Protein AF-A0A357F2I2-F1 (afdb_monomer_lite)

Secondary structure (DSSP, 8-state):
--SS--HHHHHHHHHS-TTTSSS------HHHHHHHHHHHHH-TTPPP-

Foldseek 3Di:
DPPPDPVVLVVVQVPDDQCPHPDHDDDPPVPVVVVVVVVQVPPPPHDDD

Sequence (49 aa):
AAAGFDDAFIYDEICADFGQRRVPVESLLRDEAQAVFQLWMAKPDKIKY

Structure (mmCIF, N/CA/C/O backbone):
data_AF-A0A357F2I2-F1
#
_entry.id   AF-A0A357F2I2-F1
#
loop_
_atom_site.group_PDB
_atom_site.id
_atom_site.type_symbol
_atom_site.label_atom_id
_atom_site.label_alt_id
_atom_site.label_comp_id
_atom_site.label_asym_id
_atom_site.label_entity_id
_atom_site.label_seq_id
_atom_site.pdbx_PDB_ins_code
_atom_site.Cartn_x
_atom_site.Cartn_y
_atom_site.Cartn_z
_atom_site.occupancy
_atom_site.B_iso_or_equiv
_atom_site.auth_seq_id
_atom_site.auth_comp_id
_atom_site.auth_asym_id
_atom_site.auth_atom_id
_atom_site.pdbx_PDB_model_num
ATOM 1 N N . ALA A 1 1 ? -7.593 -7.949 23.268 1.00 55.62 1 ALA A N 1
ATOM 2 C CA . ALA A 1 1 ? -7.539 -6.508 23.576 1.00 55.62 1 ALA A CA 1
ATOM 3 C C . ALA A 1 1 ? -7.216 -6.319 25.059 1.00 55.62 1 ALA A C 1
ATOM 5 O O . ALA A 1 1 ? -8.088 -6.518 25.890 1.00 55.62 1 ALA A O 1
ATOM 6 N N . ALA A 1 2 ? -5.954 -6.047 25.406 1.00 64.50 2 ALA A N 1
ATOM 7 C CA . ALA A 1 2 ? -5.519 -5.869 26.805 1.00 64.50 2 ALA A CA 1
ATOM 8 C C . ALA A 1 2 ? -4.586 -4.657 27.013 1.00 64.50 2 ALA A C 1
ATOM 10 O O . ALA A 1 2 ? -4.211 -4.362 28.139 1.00 64.50 2 ALA A O 1
ATOM 11 N N . ALA A 1 3 ? -4.243 -3.933 25.943 1.00 75.00 3 ALA A N 1
ATOM 12 C CA . ALA A 1 3 ? -3.363 -2.762 25.980 1.00 75.00 3 ALA A CA 1
ATOM 13 C C . ALA A 1 3 ? -4.044 -1.474 25.465 1.00 75.00 3 ALA A C 1
ATOM 15 O O . ALA A 1 3 ? -3.375 -0.471 25.254 1.00 75.00 3 ALA A O 1
ATOM 16 N N . GLY A 1 4 ? -5.368 -1.496 25.250 1.00 80.69 4 GLY A N 1
ATOM 17 C CA . GLY A 1 4 ? -6.133 -0.337 24.762 1.00 80.69 4 GLY A CA 1
ATOM 18 C C . GLY A 1 4 ? -5.992 -0.041 23.264 1.00 80.69 4 GLY A C 1
ATOM 19 O O . GLY A 1 4 ? -6.599 0.912 22.788 1.00 80.69 4 GLY A O 1
ATOM 20 N N . PHE A 1 5 ? -5.233 -0.850 22.522 1.00 83.69 5 PHE A N 1
ATOM 21 C CA . PHE A 1 5 ? -5.175 -0.776 21.064 1.00 83.69 5 PHE A CA 1
ATOM 22 C C . PHE A 1 5 ? -6.378 -1.471 20.434 1.00 83.69 5 PHE A C 1
ATOM 24 O O . PHE A 1 5 ? -6.795 -2.548 20.874 1.00 83.69 5 PHE A O 1
ATOM 31 N N . ASP A 1 6 ? -6.915 -0.832 19.401 1.00 88.62 6 ASP A N 1
ATOM 32 C CA . ASP A 1 6 ? -8.036 -1.335 18.618 1.00 88.62 6 ASP A CA 1
ATOM 33 C C . ASP A 1 6 ? -7.522 -1.967 17.320 1.00 88.62 6 ASP A C 1
ATOM 35 O O . ASP A 1 6 ? -7.777 -1.508 16.209 1.00 88.62 6 ASP A O 1
ATOM 39 N N . ASP A 1 7 ? -6.697 -3.003 17.474 1.00 90.12 7 ASP A N 1
ATOM 40 C CA . ASP A 1 7 ? -6.094 -3.695 16.334 1.00 90.12 7 ASP A CA 1
ATOM 41 C C . ASP A 1 7 ? -7.171 -4.328 15.441 1.00 90.12 7 ASP A C 1
ATOM 43 O O . ASP A 1 7 ? -7.037 -4.342 14.220 1.00 90.12 7 ASP A O 1
ATOM 47 N N . ALA A 1 8 ? -8.261 -4.813 16.049 1.00 90.44 8 ALA A N 1
ATOM 48 C CA . ALA A 1 8 ? -9.405 -5.379 15.338 1.00 90.44 8 ALA A CA 1
ATOM 49 C C . ALA A 1 8 ? -10.053 -4.343 14.410 1.00 90.44 8 ALA A C 1
ATOM 51 O O . ALA A 1 8 ? -10.240 -4.627 13.230 1.00 90.44 8 ALA A O 1
ATOM 52 N N . PHE A 1 9 ? -10.280 -3.121 14.904 1.00 92.12 9 PHE A N 1
ATOM 53 C CA . PHE A 1 9 ? -10.773 -2.018 14.083 1.00 92.12 9 PHE A CA 1
ATOM 54 C C . PHE A 1 9 ? -9.873 -1.733 12.874 1.00 92.12 9 PHE A C 1
ATOM 56 O O . PHE A 1 9 ? -10.381 -1.514 11.779 1.00 92.12 9 PHE A O 1
ATOM 63 N N . ILE A 1 10 ? -8.543 -1.782 13.022 1.00 92.94 10 ILE A N 1
ATOM 64 C CA . ILE A 1 1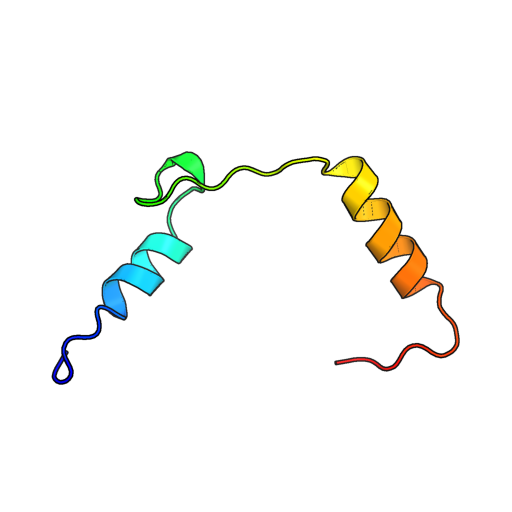0 ? -7.631 -1.562 11.886 1.00 92.94 10 ILE A CA 1
ATOM 65 C C . ILE A 1 10 ? -7.835 -2.634 10.805 1.00 92.94 10 ILE A C 1
ATOM 67 O O . ILE A 1 10 ? -7.861 -2.307 9.618 1.00 92.94 10 ILE A O 1
ATOM 71 N N . TYR A 1 11 ? -7.994 -3.903 11.190 1.00 93.31 11 TYR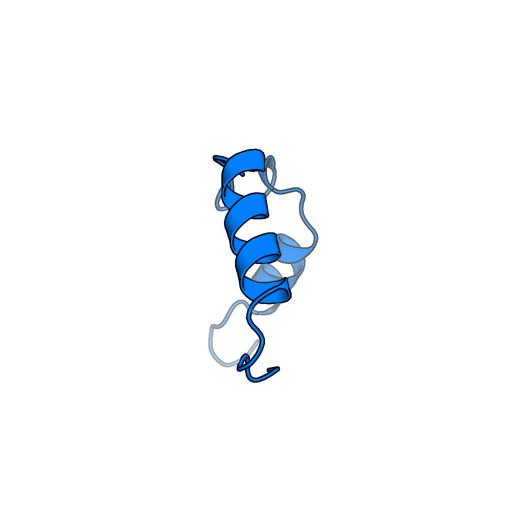 A N 1
ATOM 72 C CA . TYR A 1 11 ? -8.253 -4.975 10.224 1.00 93.31 11 TYR A CA 1
ATOM 73 C C . TYR A 1 11 ? -9.605 -4.817 9.524 1.00 93.31 11 TYR A C 1
ATOM 75 O O . TYR A 1 11 ? -9.678 -5.016 8.310 1.00 93.31 11 TYR A O 1
ATOM 83 N N . ASP A 1 12 ? -10.642 -4.403 10.252 1.00 94.38 12 ASP A N 1
ATOM 84 C CA . ASP A 1 12 ? -11.961 -4.136 9.673 1.00 94.38 12 ASP A CA 1
ATOM 85 C C . ASP A 1 12 ? -11.901 -2.976 8.657 1.00 94.38 12 ASP A C 1
ATOM 87 O O . ASP A 1 12 ? -12.434 -3.085 7.551 1.00 94.38 12 ASP A O 1
ATOM 91 N N . GLU A 1 13 ? -11.165 -1.903 8.967 1.00 95.75 13 GLU A N 1
ATOM 92 C CA . GLU A 1 13 ? -10.970 -0.755 8.067 1.00 95.75 13 GLU A CA 1
ATOM 93 C C . GLU A 1 13 ? -10.158 -1.107 6.808 1.00 95.75 13 GLU A C 1
ATOM 95 O O . GLU A 1 13 ? -10.404 -0.551 5.735 1.00 95.75 13 GLU A O 1
ATOM 100 N N . ILE A 1 14 ? -9.194 -2.032 6.896 1.00 94.12 14 ILE A N 1
ATOM 101 C CA . ILE A 1 14 ? -8.424 -2.497 5.727 1.00 94.12 14 ILE A CA 1
ATOM 102 C C . ILE A 1 14 ? -9.341 -3.193 4.713 1.00 94.12 14 ILE A C 1
ATOM 104 O O . ILE A 1 14 ? -9.170 -2.993 3.507 1.00 94.12 14 ILE A O 1
ATOM 108 N N . CYS A 1 15 ? -10.308 -3.975 5.196 1.00 94.50 15 CYS A N 1
ATOM 109 C CA . CYS A 1 15 ? -11.276 -4.702 4.374 1.00 94.50 15 CYS A CA 1
ATOM 110 C C . CYS A 1 15 ? -12.381 -3.805 3.796 1.00 94.50 15 CYS A C 1
ATOM 112 O O . CYS A 1 15 ? -13.018 -4.189 2.816 1.00 94.50 15 CYS A O 1
ATOM 114 N N . ALA A 1 16 ? -12.616 -2.632 4.386 1.00 94.31 16 ALA A N 1
ATOM 115 C CA . ALA A 1 16 ? -13.622 -1.691 3.916 1.00 94.31 16 ALA A CA 1
ATOM 116 C C . ALA A 1 16 ? -13.178 -0.945 2.645 1.00 94.31 16 ALA A C 1
ATOM 118 O O . ALA A 1 16 ? -12.010 -0.554 2.489 1.00 94.31 16 ALA A O 1
ATOM 119 N N . ASP A 1 17 ? -14.151 -0.676 1.770 1.00 93.81 17 ASP A N 1
ATOM 120 C CA . ASP A 1 17 ? -13.980 0.206 0.616 1.00 93.81 17 ASP A CA 1
ATOM 121 C C . ASP A 1 17 ? -13.482 1.585 1.063 1.00 93.81 17 ASP A C 1
ATOM 123 O O . ASP A 1 17 ? -13.903 2.109 2.094 1.00 93.81 17 ASP A O 1
ATOM 127 N N . PHE A 1 18 ? -12.620 2.219 0.266 1.00 91.50 18 PHE A N 1
ATOM 128 C CA . PHE A 1 18 ? -11.944 3.466 0.653 1.00 91.50 18 PHE A CA 1
ATOM 129 C C . PHE A 1 18 ? -12.887 4.597 1.096 1.00 91.50 18 PHE A C 1
ATOM 131 O O . PHE A 1 18 ? -12.550 5.343 2.014 1.00 91.50 18 PHE A O 1
ATOM 138 N N . GLY A 1 19 ? -14.068 4.705 0.478 1.00 91.56 19 GLY A N 1
ATOM 139 C CA . GLY A 1 19 ? -15.085 5.698 0.840 1.00 91.56 19 GLY A CA 1
ATOM 140 C C . GLY A 1 19 ? -15.983 5.304 2.020 1.00 91.56 19 GLY A C 1
ATOM 141 O O . GLY A 1 19 ? -16.752 6.135 2.487 1.00 91.56 19 GLY A O 1
ATOM 142 N N . GLN A 1 20 ? -15.915 4.052 2.481 1.00 92.19 20 GLN A N 1
ATOM 143 C CA . GLN A 1 20 ? -16.686 3.517 3.614 1.00 92.19 20 GLN A CA 1
ATOM 144 C C . GLN A 1 20 ? -15.855 3.413 4.898 1.00 92.19 20 GLN A C 1
ATOM 146 O O . GLN A 1 20 ? -16.393 3.105 5.960 1.00 92.19 20 GLN A O 1
ATOM 151 N N . ARG A 1 21 ? -14.550 3.680 4.809 1.00 96.19 21 ARG A N 1
ATOM 152 C CA . ARG A 1 21 ? -13.663 3.778 5.967 1.00 96.19 21 ARG A CA 1
ATOM 153 C C . ARG A 1 21 ? -14.063 4.943 6.856 1.00 96.19 21 ARG A C 1
ATOM 155 O O . ARG A 1 21 ? -14.494 5.996 6.382 1.00 96.19 21 ARG A O 1
ATOM 162 N N . ARG A 1 22 ? -13.843 4.786 8.158 1.00 95.12 22 ARG A N 1
ATOM 163 C CA . ARG A 1 22 ? -14.078 5.830 9.157 1.00 95.12 22 ARG A CA 1
ATOM 164 C C . ARG A 1 22 ? -13.232 7.070 8.902 1.00 95.12 22 ARG A C 1
ATOM 166 O O . ARG A 1 22 ? -13.674 8.184 9.176 1.00 95.12 22 ARG A O 1
ATOM 173 N N . VAL A 1 23 ? -12.020 6.866 8.389 1.00 93.44 23 VAL A N 1
ATOM 174 C CA . VAL A 1 23 ? -11.193 7.926 7.813 1.00 93.44 23 VAL A CA 1
ATOM 175 C C . VAL A 1 23 ? -11.238 7.762 6.295 1.00 93.44 23 VAL A C 1
ATOM 177 O O . VAL A 1 23 ? -10.625 6.823 5.783 1.00 93.44 23 VAL A O 1
ATOM 180 N N . PRO A 1 24 ? -11.958 8.638 5.572 1.00 89.81 24 PRO A N 1
ATOM 181 C CA . PRO A 1 24 ? -12.054 8.549 4.124 1.00 89.81 24 PRO A CA 1
ATOM 182 C C . PRO A 1 24 ? -10.677 8.637 3.475 1.00 89.81 24 PRO A C 1
ATOM 184 O O . PRO A 1 24 ? -9.841 9.460 3.857 1.00 89.81 24 PRO A O 1
ATOM 187 N N . VAL A 1 25 ? -10.452 7.790 2.478 1.00 92.88 25 VAL A N 1
ATOM 188 C CA . VAL A 1 25 ? -9.226 7.792 1.683 1.00 92.88 25 VAL A CA 1
ATOM 189 C C . VAL A 1 25 ? -9.588 8.038 0.230 1.00 92.88 25 VAL A C 1
ATOM 191 O O . VAL A 1 25 ? -10.485 7.398 -0.315 1.00 92.88 25 VAL A O 1
ATOM 194 N N . GLU A 1 26 ? -8.849 8.932 -0.416 1.00 92.00 26 GLU A N 1
ATOM 195 C CA . GLU A 1 26 ? -9.043 9.274 -1.821 1.00 92.00 26 GLU A CA 1
ATOM 196 C C . GLU A 1 26 ? -7.766 8.996 -2.616 1.00 92.00 26 GLU A C 1
ATOM 198 O O . GLU A 1 26 ? -6.650 9.245 -2.154 1.00 92.00 26 GLU A O 1
ATOM 203 N N . SER A 1 27 ? -7.926 8.465 -3.830 1.00 92.12 27 SER A N 1
ATOM 204 C CA . SER A 1 27 ? -6.815 8.293 -4.765 1.00 92.12 27 SER A CA 1
ATOM 205 C C . SER A 1 27 ? -6.709 9.525 -5.656 1.00 92.12 27 SER A C 1
ATOM 207 O O . SER A 1 27 ? -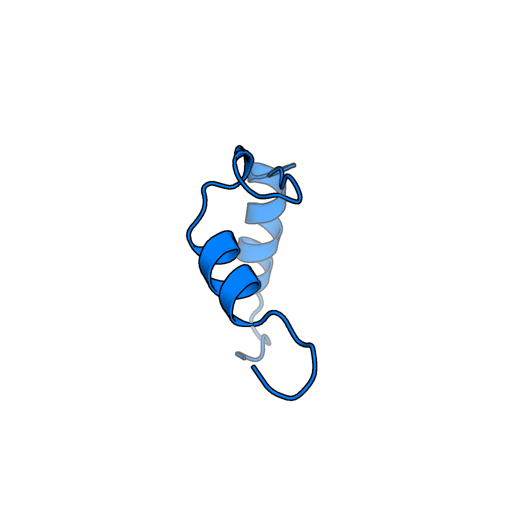7.645 9.849 -6.381 1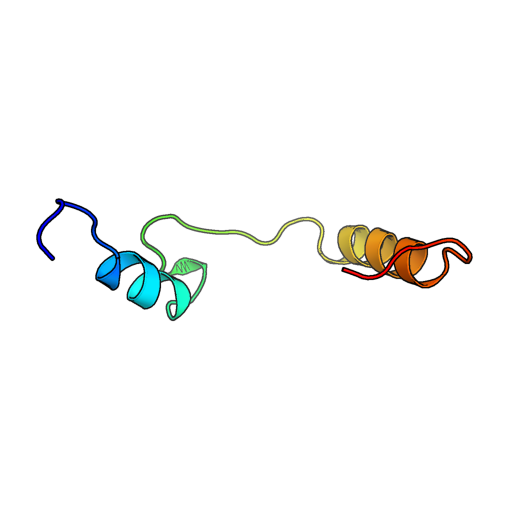.00 92.12 27 SER A O 1
ATOM 209 N N . LEU A 1 28 ? -5.557 10.191 -5.616 1.00 93.75 28 LEU A N 1
ATOM 210 C CA . LEU A 1 28 ? -5.270 11.381 -6.413 1.00 93.75 28 LEU A CA 1
ATOM 211 C C . LEU A 1 28 ? -4.108 11.110 -7.375 1.00 93.75 28 LEU A C 1
ATOM 213 O O . LEU A 1 28 ? -3.193 10.358 -7.037 1.00 93.75 28 LEU A O 1
ATOM 217 N N . LEU A 1 29 ? -4.143 11.751 -8.551 1.00 95.50 29 LEU A N 1
ATOM 218 C CA . LEU A 1 29 ? -3.056 11.749 -9.547 1.00 95.50 29 LEU A CA 1
ATOM 219 C C . LEU A 1 29 ? -2.585 10.335 -9.933 1.00 95.50 29 LEU A C 1
ATOM 221 O O . LEU A 1 29 ? -1.391 10.024 -9.939 1.00 95.50 29 LEU A O 1
ATOM 225 N N . ARG A 1 30 ? -3.542 9.430 -10.184 1.00 93.06 30 ARG A N 1
ATOM 226 C CA . ARG A 1 30 ? -3.261 8.002 -10.393 1.00 93.06 30 ARG A CA 1
ATOM 227 C C . ARG A 1 30 ? -2.346 7.749 -11.592 1.00 93.06 30 ARG A C 1
ATOM 229 O O . ARG A 1 30 ? -1.544 6.815 -11.534 1.00 93.06 30 ARG A O 1
ATOM 236 N N . ASP A 1 31 ? -2.459 8.547 -12.644 1.00 94.38 31 ASP A N 1
ATOM 237 C CA . ASP A 1 31 ? -1.696 8.363 -13.878 1.00 94.38 31 ASP A CA 1
ATOM 238 C C . ASP A 1 31 ? -0.271 8.912 -13.737 1.00 94.38 31 ASP A C 1
ATOM 240 O O . ASP A 1 31 ? 0.699 8.235 -14.078 1.00 94.38 31 ASP A O 1
ATOM 244 N N . GLU A 1 32 ? -0.106 10.082 -13.121 1.00 94.94 32 GLU A N 1
ATOM 245 C CA . GLU A 1 32 ? 1.204 10.670 -12.832 1.00 94.94 32 GLU A CA 1
ATOM 246 C C . GLU A 1 32 ? 1.983 9.833 -11.813 1.00 94.94 32 GLU A C 1
ATOM 248 O O . GLU A 1 32 ? 3.188 9.617 -11.962 1.00 94.94 32 GLU A O 1
ATOM 253 N N . ALA A 1 33 ? 1.294 9.297 -10.801 1.00 94.94 33 ALA A N 1
ATOM 254 C CA . ALA A 1 33 ? 1.906 8.423 -9.808 1.00 94.94 33 ALA A CA 1
ATOM 255 C C . ALA A 1 33 ? 2.483 7.149 -10.447 1.00 94.94 33 ALA A C 1
ATOM 257 O O . ALA A 1 33 ? 3.546 6.679 -10.037 1.00 94.94 33 ALA A O 1
ATOM 258 N N . GLN A 1 34 ? 1.833 6.603 -11.483 1.00 96.31 34 GLN A N 1
ATOM 259 C CA . GLN A 1 34 ? 2.341 5.434 -12.206 1.00 96.31 34 GLN A CA 1
ATOM 260 C C . GLN A 1 34 ? 3.687 5.702 -12.883 1.00 96.31 34 GLN A C 1
ATOM 262 O O . GLN A 1 34 ? 4.538 4.810 -12.900 1.00 96.31 34 GLN A O 1
ATOM 267 N N . ALA A 1 35 ? 3.923 6.918 -13.383 1.00 95.88 35 ALA A N 1
ATOM 268 C CA . ALA A 1 35 ? 5.179 7.271 -14.040 1.00 95.88 35 ALA A CA 1
ATOM 269 C C . ALA A 1 35 ? 6.393 7.086 -13.110 1.00 95.88 35 ALA A C 1
ATOM 271 O O . ALA A 1 35 ? 7.426 6.568 -13.535 1.00 95.88 35 ALA A O 1
ATOM 272 N N . VAL A 1 36 ? 6.256 7.417 -11.822 1.00 94.94 36 VAL A N 1
ATOM 273 C CA . VAL A 1 36 ? 7.325 7.235 -10.824 1.00 94.94 36 VAL A CA 1
ATOM 274 C C . VAL A 1 36 ? 7.683 5.757 -10.658 1.00 94.94 36 VAL A C 1
ATOM 276 O O . VAL A 1 36 ? 8.864 5.406 -10.612 1.00 94.94 36 VAL A O 1
ATOM 279 N N . PHE A 1 37 ? 6.684 4.871 -10.638 1.00 94.12 37 PHE A N 1
ATOM 280 C CA . PHE A 1 37 ? 6.926 3.430 -10.569 1.00 94.12 37 PHE A CA 1
ATOM 281 C C . PHE A 1 37 ? 7.622 2.905 -11.829 1.00 94.12 37 PHE A C 1
ATOM 283 O O . PHE A 1 37 ? 8.534 2.088 -11.715 1.00 94.12 37 PHE A O 1
ATOM 290 N N . GLN A 1 38 ? 7.256 3.396 -13.018 1.00 95.94 38 GLN A N 1
ATOM 291 C CA . GLN A 1 38 ? 7.940 3.032 -14.267 1.00 95.94 38 GLN A CA 1
ATOM 292 C C . GLN A 1 38 ? 9.415 3.455 -14.247 1.00 95.94 38 GLN A C 1
ATOM 294 O O . GLN A 1 38 ? 10.295 2.655 -14.572 1.00 95.94 38 GLN A O 1
ATOM 299 N N . LEU A 1 39 ? 9.705 4.676 -13.785 1.00 96.00 39 LEU A N 1
ATOM 300 C CA . LEU A 1 39 ? 11.075 5.173 -13.631 1.00 96.00 39 LEU A CA 1
ATOM 301 C C . LEU A 1 39 ? 11.877 4.337 -12.628 1.00 96.00 39 LEU A C 1
ATOM 303 O O . LEU A 1 39 ? 13.005 3.937 -12.918 1.00 96.00 39 LEU A O 1
ATOM 307 N N . TRP A 1 40 ? 11.287 4.009 -11.473 1.00 95.12 40 TRP A N 1
ATOM 308 C CA . TRP A 1 40 ? 11.910 3.111 -10.500 1.00 95.12 40 TRP A CA 1
ATOM 309 C C . TRP A 1 40 ? 12.198 1.739 -11.105 1.00 95.12 40 TRP A C 1
ATOM 311 O O . TRP A 1 40 ? 13.264 1.168 -10.883 1.00 95.12 40 TRP A O 1
ATOM 321 N N . MET A 1 41 ? 11.277 1.200 -11.906 1.00 93.75 41 MET A N 1
ATOM 322 C CA . MET A 1 41 ? 11.484 -0.087 -12.554 1.00 93.75 41 MET A CA 1
ATOM 323 C C . MET A 1 41 ? 12.639 -0.065 -13.560 1.00 93.75 41 MET A C 1
ATOM 325 O O . MET A 1 41 ? 13.388 -1.043 -13.604 1.00 93.75 41 MET A O 1
ATOM 329 N N . ALA A 1 42 ? 12.812 1.032 -14.297 1.00 96.25 42 ALA A N 1
ATOM 330 C CA . ALA A 1 42 ? 13.876 1.212 -15.282 1.00 96.25 42 ALA A CA 1
ATOM 331 C C . ALA A 1 42 ? 15.251 1.554 -14.674 1.00 96.25 42 ALA A C 1
ATOM 333 O O . ALA A 1 42 ? 16.263 1.447 -15.365 1.00 96.25 42 ALA A O 1
ATOM 334 N N . LYS A 1 43 ? 15.311 1.952 -13.396 1.00 97.00 43 LYS A N 1
ATOM 335 C CA . LYS A 1 43 ? 16.561 2.320 -12.719 1.00 97.00 43 LYS A CA 1
ATOM 336 C C . LYS A 1 43 ? 17.512 1.105 -12.621 1.00 97.00 43 LYS A C 1
ATOM 338 O O . LYS A 1 43 ? 17.176 0.136 -11.933 1.00 97.00 43 LYS A O 1
ATOM 343 N N . PRO A 1 44 ? 18.694 1.134 -13.268 1.00 93.25 44 PRO A N 1
ATOM 344 C CA . PRO A 1 44 ? 19.568 -0.040 -13.402 1.00 93.25 44 PRO A CA 1
ATOM 345 C C . PRO A 1 44 ? 20.259 -0.445 -12.093 1.00 93.25 44 PRO A C 1
ATOM 347 O O . PRO A 1 44 ? 20.525 -1.618 -11.861 1.00 93.25 44 PRO A O 1
ATOM 350 N N . ASP A 1 45 ? 20.510 0.516 -11.215 1.00 95.31 45 ASP A N 1
ATOM 351 C CA . ASP A 1 45 ? 21.186 0.378 -9.924 1.00 95.31 45 ASP A CA 1
ATOM 352 C C . ASP A 1 45 ? 20.185 0.402 -8.750 1.00 95.31 45 ASP A C 1
ATOM 354 O O . ASP A 1 45 ? 20.499 0.836 -7.641 1.00 95.31 45 ASP A O 1
ATOM 358 N N . LYS A 1 46 ? 18.924 0.018 -8.982 1.00 95.62 46 LYS A N 1
ATOM 359 C CA . LYS A 1 46 ? 17.928 -0.072 -7.905 1.00 95.62 46 LYS A CA 1
ATOM 360 C C . LYS A 1 46 ? 18.207 -1.274 -6.999 1.00 95.62 46 LYS A C 1
ATOM 362 O O . LYS A 1 46 ? 18.530 -2.364 -7.470 1.00 95.62 46 LYS A O 1
ATOM 367 N N . ILE A 1 47 ? 17.992 -1.089 -5.701 1.00 92.25 47 ILE A N 1
ATOM 368 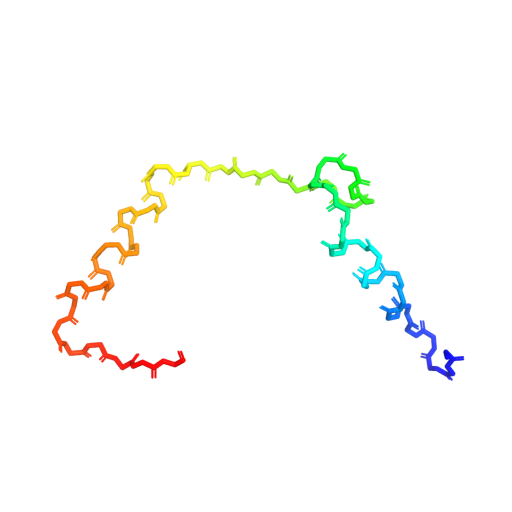C CA . ILE A 1 47 ? 18.033 -2.163 -4.706 1.00 92.25 47 ILE A CA 1
ATOM 369 C C . ILE A 1 47 ? 16.588 -2.569 -4.409 1.00 92.25 47 ILE A C 1
ATOM 371 O O . ILE A 1 47 ? 15.747 -1.711 -4.146 1.00 92.25 47 ILE A O 1
ATOM 375 N N . LYS A 1 48 ? 16.283 -3.867 -4.505 1.00 88.56 48 LYS A N 1
ATOM 376 C CA . LYS A 1 48 ? 14.951 -4.405 -4.182 1.00 88.56 48 LYS A CA 1
ATOM 377 C C . LYS A 1 48 ? 14.763 -4.459 -2.660 1.00 88.56 48 LYS A C 1
ATOM 37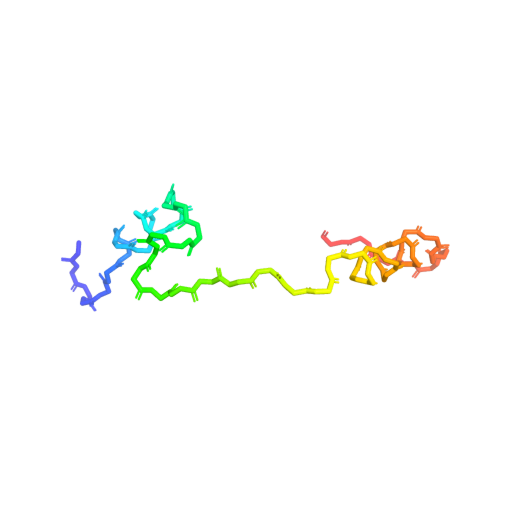9 O O . LYS A 1 48 ? 15.725 -4.765 -1.958 1.00 88.56 48 LYS A O 1
ATOM 384 N N . TYR A 1 49 ? 13.543 -4.205 -2.193 1.00 82.06 49 TYR A N 1
ATOM 385 C CA . TYR A 1 49 ? 13.113 -4.330 -0.799 1.00 82.06 49 TYR A CA 1
ATOM 386 C C . TYR A 1 49 ? 11.752 -5.024 -0.727 1.00 82.06 49 TYR A C 1
ATOM 388 O O . TYR A 1 49 ? 11.037 -4.997 -1.759 1.00 82.06 49 TYR A O 1
#

Radius of gyration: 17.23 Å; chains: 1; bounding box: 38×18×42 Å

pLDDT: mean 91.22, std 7.75, range [55.62, 97.0]